Protein AF-A0A151A8T8-F1 (afdb_monomer)

Solvent-accessible surface area (backbone atoms only — not comparable to full-atom values): 9687 Å² total; per-residue (Å²): 138,83,80,91,75,84,75,83,71,91,66,41,71,43,74,44,79,30,59,21,84,39,72,64,50,42,54,52,37,45,54,48,30,50,49,51,47,54,34,42,70,66,71,71,57,85,47,70,59,97,86,42,80,52,75,56,40,29,27,22,31,34,25,80,28,8,69,74,31,24,42,45,40,55,93,82,65,20,51,75,54,57,74,92,80,54,55,70,67,57,54,51,34,25,75,70,37,26,35,58,74,40,50,23,52,47,36,47,52,51,51,56,48,45,49,50,52,52,55,45,50,32,64,79,64,71,52,85,61,82,46,21,46,34,32,42,24,13,45,56,30,70,52,62,76,77,57,78,73,47,90,80,64,90,49,50,46,17,41,42,34,35,40,77,95,46,74,45,35,36,46,69,62,130

Nearest PDB structures (foldseek):
  1ati-assembly1_A  TM=2.368E-01  e=9.599E+00  Thermus thermophilus HB8
  3lt5-assembly1_A-2  TM=1.833E-01  e=9.599E+00  Pseudomonas aeruginosa PAO1

Mean predicted aligned error: 6.19 Å

Sequence (174 aa):
MDSNSRILDQRAVAYEVKIGNDGTAIYDGALQTVRYWRRFERGQEEYTVDGTIYTPDIFALATGNAQFGRLYDARVKDKFKFDIFTSDDRKKGAQYGQVPKREYASSETTLRLMWRFMEQYTADEDLSPEGGVGALYSDGLDKSPAYLVDQGAAHEPGICYKHPDTDPRWRVLQ

Foldseek 3Di:
DDDPPPPPDPAAEAEDEFAQADPVRQLVSLVVLLVVQLCLLVVNDWDDDPRDTDRGQERAYEYPCQQLFASHDCVPPWPWDDPVNDDPVVCVCCVVQQDFNTHTDVRVVSFVVSVVSNVVCCVVVVTPGRHKYWYKHFCNSNDDPVVSVVPPDGTFIKIWIDDPVDRIHIGGDD

Radius of gyration: 16.4 Å; Cα contacts (8 Å, |Δi|>4): 316; chains: 1; bounding box: 43×38×46 Å

Secondary structure (DSSP, 8-state):
------------EEEEEE-TT-HHHHHHHHHHHHHHHHHHHTT---EEETTEEE--SEEEEEETTGGGT-SS-TTTT--B--GGG--HHHHHHHHTTSS-S--BHHHHHHHHHHHHHHHHHHHHTT-----EEEEEEEGGGGS-GGGGS-TT----EEEEEE-TTS--EEEE--

Organism: NCBI:txid1008153

Structure (mmCIF, N/CA/C/O backbone):
data_AF-A0A151A8T8-F1
#
_entry.id   AF-A0A151A8T8-F1
#
loop_
_atom_site.group_PDB
_atom_site.id
_atom_site.type_symbol
_atom_site.label_atom_id
_atom_site.label_alt_id
_atom_site.label_comp_id
_atom_site.label_asym_id
_atom_site.label_entity_id
_atom_site.label_seq_id
_atom_site.pdbx_PDB_ins_code
_atom_site.Cartn_x
_atom_site.Cartn_y
_atom_site.Cartn_z
_atom_site.occupancy
_atom_site.B_iso_or_equiv
_atom_site.auth_seq_id
_atom_site.auth_comp_id
_atom_site.auth_asym_id
_atom_site.auth_atom_id
_atom_site.pdbx_PDB_model_num
ATOM 1 N N . MET A 1 1 ? 16.364 -24.896 24.903 1.00 35.06 1 MET A N 1
ATOM 2 C CA . MET A 1 1 ? 16.536 -23.493 24.480 1.00 35.06 1 MET A CA 1
ATOM 3 C C . MET A 1 1 ? 15.603 -23.277 23.318 1.00 35.06 1 MET A C 1
ATOM 5 O O . MET A 1 1 ? 15.677 -24.004 22.335 1.00 35.06 1 MET A O 1
ATOM 9 N N . ASP A 1 2 ? 14.645 -22.404 23.571 1.00 30.42 2 ASP A N 1
ATOM 10 C CA . ASP A 1 2 ? 13.258 -22.521 23.157 1.00 30.42 2 ASP A CA 1
ATOM 11 C C . ASP A 1 2 ? 12.888 -21.886 21.815 1.00 30.42 2 ASP A C 1
ATOM 13 O O . ASP A 1 2 ? 13.489 -20.923 21.348 1.00 30.42 2 ASP A O 1
ATOM 17 N N . SER A 1 3 ? 11.775 -22.417 21.299 1.00 33.03 3 SER A N 1
ATOM 18 C CA . SER A 1 3 ? 10.777 -21.778 20.435 1.00 33.03 3 SER A CA 1
ATOM 19 C C . SER A 1 3 ? 11.191 -21.383 19.013 1.00 33.03 3 SER A C 1
ATOM 21 O O . SER A 1 3 ? 11.439 -20.227 18.691 1.00 33.03 3 SER A O 1
ATOM 23 N N . ASN A 1 4 ? 11.089 -22.366 18.114 1.00 34.69 4 ASN A N 1
ATOM 24 C CA . ASN A 1 4 ? 10.756 -22.143 16.707 1.00 34.69 4 ASN A CA 1
ATOM 25 C C . ASN A 1 4 ? 9.279 -21.711 16.581 1.00 34.69 4 ASN A C 1
ATOM 27 O O . ASN A 1 4 ? 8.428 -22.519 16.212 1.00 34.69 4 ASN A O 1
ATOM 31 N N . SER A 1 5 ? 8.947 -20.455 16.881 1.00 31.45 5 SER A N 1
ATOM 32 C CA . SER A 1 5 ? 7.648 -19.877 16.510 1.00 31.45 5 SER A CA 1
ATOM 33 C C . SER A 1 5 ? 7.735 -19.272 15.102 1.00 31.45 5 SER A C 1
ATOM 35 O O . SER A 1 5 ? 7.953 -18.080 14.910 1.00 31.45 5 SER A O 1
ATOM 37 N N . ARG A 1 6 ? 7.555 -20.104 14.068 1.00 35.38 6 ARG A N 1
ATOM 38 C CA . ARG A 1 6 ? 7.181 -19.617 12.728 1.00 35.38 6 ARG A CA 1
ATOM 39 C C . ARG A 1 6 ? 5.671 -19.375 12.706 1.00 35.38 6 ARG A C 1
ATOM 41 O O . ARG A 1 6 ? 4.920 -20.193 12.192 1.00 35.38 6 ARG A O 1
ATOM 48 N N . ILE A 1 7 ? 5.238 -18.254 13.275 1.00 36.72 7 ILE A N 1
ATOM 49 C CA . ILE A 1 7 ? 3.984 -17.619 12.859 1.00 36.72 7 ILE A CA 1
ATOM 50 C C . ILE A 1 7 ? 4.406 -16.555 11.850 1.00 36.72 7 ILE A C 1
ATOM 52 O O . ILE A 1 7 ? 4.847 -15.472 12.222 1.00 36.72 7 ILE A O 1
ATOM 56 N N . LEU A 1 8 ? 4.370 -16.893 10.562 1.00 38.56 8 LEU A N 1
ATOM 57 C CA . LEU A 1 8 ? 4.421 -15.880 9.510 1.00 38.56 8 LEU A CA 1
ATOM 58 C C . LEU A 1 8 ? 2.994 -15.332 9.384 1.00 38.56 8 LEU A C 1
ATOM 60 O O . LEU A 1 8 ? 2.206 -15.853 8.612 1.00 38.56 8 LEU A O 1
ATOM 64 N N . ASP A 1 9 ? 2.681 -14.392 10.282 1.00 56.47 9 ASP A N 1
ATOM 65 C CA . ASP A 1 9 ? 1.534 -13.470 10.331 1.00 56.47 9 ASP A CA 1
ATOM 66 C C . ASP A 1 9 ? 0.313 -13.872 9.473 1.00 56.47 9 ASP A C 1
ATOM 68 O O . ASP A 1 9 ? 0.253 -13.581 8.278 1.00 56.47 9 ASP A O 1
ATOM 72 N N . GLN A 1 10 ? -0.696 -14.499 10.093 1.00 66.94 10 GLN A N 1
ATOM 73 C CA . GLN A 1 10 ? -2.029 -14.688 9.502 1.00 66.94 10 GLN A CA 1
ATOM 74 C C . GLN A 1 10 ? -2.778 -13.346 9.463 1.00 66.94 10 GLN A C 1
ATOM 76 O O . GLN A 1 10 ? -3.770 -13.169 10.163 1.00 66.94 10 GLN A O 1
ATOM 81 N N . ARG A 1 11 ? -2.278 -12.381 8.683 1.00 79.56 11 ARG A N 1
ATOM 82 C CA . ARG A 1 11 ? -2.929 -11.078 8.538 1.00 79.56 11 ARG A CA 1
ATOM 83 C C . ARG A 1 11 ? -4.087 -11.165 7.555 1.00 79.56 11 ARG A C 1
ATOM 85 O O . ARG A 1 11 ? -3.894 -11.544 6.398 1.00 79.56 11 ARG A O 1
ATOM 92 N N . ALA A 1 12 ? -5.272 -10.771 7.994 1.00 88.75 12 ALA A N 1
ATOM 93 C CA . ALA A 1 12 ? -6.406 -10.538 7.122 1.00 88.75 12 ALA A CA 1
ATOM 94 C C . ALA A 1 12 ? -6.161 -9.261 6.309 1.00 88.75 12 ALA A C 1
ATOM 96 O O . ALA A 1 12 ? -5.817 -8.210 6.850 1.00 88.75 12 ALA A O 1
ATOM 97 N N . VAL A 1 13 ? -6.344 -9.339 4.993 1.00 91.88 13 VAL A N 1
ATOM 98 C CA . VAL A 1 13 ? -6.154 -8.190 4.106 1.00 91.88 13 VAL A CA 1
ATOM 99 C C . VAL A 1 13 ? -7.433 -7.930 3.325 1.00 91.88 13 VAL A C 1
ATOM 101 O O . VAL A 1 13 ? -7.954 -8.823 2.658 1.00 91.88 13 VAL A O 1
ATOM 104 N N . ALA A 1 14 ? -7.925 -6.697 3.394 1.00 94.38 14 ALA A N 1
ATOM 105 C CA . ALA A 1 14 ? -9.022 -6.208 2.572 1.00 94.38 14 ALA A CA 1
ATOM 106 C C . ALA A 1 14 ? -8.456 -5.499 1.335 1.00 94.38 14 ALA A C 1
ATOM 108 O O . ALA A 1 14 ? -7.614 -4.606 1.456 1.00 94.38 14 ALA A O 1
ATOM 109 N N . TYR A 1 15 ? -8.915 -5.887 0.142 1.00 93.25 15 TYR A N 1
ATOM 110 C CA . TYR A 1 15 ? -8.404 -5.352 -1.121 1.00 93.25 15 TYR A CA 1
ATOM 111 C C . TYR A 1 15 ? -9.437 -4.493 -1.848 1.00 93.25 15 TYR A C 1
ATOM 113 O O . TYR A 1 15 ? -10.550 -4.946 -2.106 1.00 93.25 15 TYR A O 1
ATOM 121 N N . GLU A 1 16 ? -9.027 -3.298 -2.270 1.00 96.75 16 GLU A N 1
ATOM 122 C CA . GLU A 1 16 ? -9.729 -2.508 -3.284 1.00 96.75 16 GLU A CA 1
ATOM 123 C C . GLU A 1 16 ? -9.069 -2.756 -4.644 1.00 96.75 16 GLU A C 1
ATOM 125 O O . GLU A 1 16 ? -7.867 -2.528 -4.807 1.00 96.75 16 GLU A O 1
ATOM 130 N N . VAL A 1 17 ? -9.836 -3.228 -5.631 1.00 97.06 17 VAL A N 1
ATOM 131 C CA . VAL A 1 17 ? -9.291 -3.655 -6.929 1.00 97.06 17 VAL A CA 1
ATOM 132 C C . VAL A 1 17 ? -9.714 -2.700 -8.040 1.00 97.06 17 VAL A C 1
ATOM 134 O O . VAL A 1 17 ? -10.900 -2.527 -8.316 1.00 97.06 17 VAL A O 1
ATOM 137 N N . LYS A 1 18 ? -8.732 -2.124 -8.742 1.00 96.25 18 LYS A N 1
ATOM 138 C CA . LYS A 1 18 ? -8.950 -1.211 -9.875 1.00 96.25 18 LYS A CA 1
ATOM 139 C C . LYS A 1 18 ? -8.345 -1.720 -11.179 1.00 96.25 18 LYS A C 1
ATOM 141 O O . LYS A 1 18 ? -7.421 -2.535 -11.209 1.00 96.25 18 LYS A O 1
ATOM 146 N N . ILE A 1 19 ? -8.838 -1.193 -12.296 1.00 91.69 19 ILE A N 1
ATOM 147 C CA . ILE A 1 19 ? -8.256 -1.467 -13.611 1.00 91.69 19 ILE A CA 1
ATOM 148 C C . ILE A 1 19 ? -6.927 -0.704 -13.728 1.00 91.69 19 ILE A C 1
ATOM 150 O O . ILE A 1 19 ? -6.876 0.509 -13.558 1.00 91.69 19 ILE A O 1
ATOM 154 N N . GLY A 1 20 ? -5.835 -1.413 -14.023 1.00 87.44 20 GLY A N 1
ATOM 155 C CA . GLY A 1 20 ? -4.477 -0.852 -13.969 1.00 87.44 20 GLY A CA 1
ATOM 156 C C . GLY A 1 20 ? -4.092 0.097 -15.119 1.00 87.44 20 GLY A C 1
ATOM 157 O O . GLY A 1 20 ? -3.035 0.729 -15.065 1.00 87.44 20 GLY A O 1
ATOM 158 N N . ASN A 1 21 ? -4.903 0.186 -16.177 1.00 89.31 21 ASN A N 1
ATOM 159 C CA . ASN A 1 21 ? -4.654 1.057 -17.333 1.00 89.31 21 ASN A CA 1
ATOM 160 C C . ASN A 1 21 ? -5.415 2.395 -17.269 1.00 89.31 21 ASN A C 1
ATOM 162 O O . ASN A 1 21 ? -5.194 3.249 -18.125 1.00 89.31 21 ASN A O 1
ATOM 166 N N . ASP A 1 22 ? -6.252 2.598 -16.248 1.00 91.62 22 ASP A N 1
ATOM 167 C CA . ASP A 1 22 ? -6.949 3.855 -15.990 1.00 91.62 22 ASP A CA 1
ATOM 168 C C . ASP A 1 22 ? -6.348 4.536 -14.755 1.00 91.62 22 ASP A C 1
ATOM 170 O O . ASP A 1 22 ? -6.596 4.167 -13.608 1.00 91.62 22 ASP A O 1
ATOM 174 N N . GLY A 1 23 ? -5.530 5.561 -15.000 1.00 92.69 23 GLY A N 1
ATOM 175 C CA . GLY A 1 23 ? -4.875 6.306 -13.931 1.00 92.69 23 GLY A CA 1
ATOM 176 C C . GLY A 1 23 ? -5.848 7.013 -12.985 1.00 92.69 23 GLY A C 1
ATOM 177 O O . GLY A 1 23 ? -5.495 7.185 -11.823 1.00 92.69 23 GLY A O 1
ATOM 178 N N . THR A 1 24 ? -7.030 7.411 -13.459 1.00 94.50 24 THR A N 1
ATOM 179 C CA . THR A 1 24 ? -8.059 8.050 -12.627 1.00 94.50 24 THR A CA 1
ATOM 180 C C . THR A 1 24 ? -8.667 7.028 -11.677 1.00 94.50 24 THR A C 1
ATOM 182 O O . THR A 1 24 ? -8.704 7.269 -10.473 1.00 94.50 24 THR A O 1
ATOM 185 N N . ALA A 1 25 ? -9.016 5.842 -12.188 1.00 95.69 25 ALA A N 1
ATOM 186 C CA . ALA A 1 25 ? -9.533 4.752 -11.363 1.00 95.69 25 ALA A CA 1
ATOM 187 C C . ALA A 1 25 ? -8.559 4.357 -10.240 1.00 95.69 25 ALA A C 1
ATOM 189 O O . ALA A 1 25 ? -8.993 4.067 -9.127 1.00 95.69 25 ALA A O 1
ATOM 190 N N . ILE A 1 26 ? -7.248 4.375 -10.507 1.00 96.69 26 ILE A N 1
ATOM 191 C CA . ILE A 1 26 ? -6.221 4.071 -9.497 1.00 96.69 26 ILE A CA 1
ATOM 192 C C . ILE A 1 26 ? -6.159 5.159 -8.416 1.00 96.69 26 ILE A C 1
ATOM 194 O O . ILE A 1 26 ? -6.056 4.826 -7.237 1.00 96.69 26 ILE A O 1
ATOM 198 N N . TYR A 1 27 ? -6.258 6.441 -8.781 1.00 96.50 27 TYR A N 1
ATOM 199 C CA . TYR A 1 27 ? -6.310 7.532 -7.800 1.00 96.50 27 TYR A CA 1
ATOM 200 C C . TYR A 1 27 ? -7.550 7.447 -6.910 1.00 96.50 27 TYR A C 1
ATOM 202 O O . TYR A 1 27 ? -7.436 7.558 -5.687 1.00 96.50 27 TYR A O 1
ATOM 210 N N . ASP A 1 28 ? -8.712 7.181 -7.505 1.00 97.69 28 ASP A N 1
ATOM 211 C CA . ASP A 1 28 ? -9.950 6.975 -6.757 1.00 97.69 28 ASP A CA 1
ATOM 212 C C . ASP A 1 28 ? -9.841 5.754 -5.840 1.00 97.69 28 ASP A C 1
ATOM 214 O O . ASP A 1 28 ? -10.256 5.815 -4.685 1.00 97.69 28 ASP A O 1
ATOM 218 N N . GLY A 1 29 ? -9.225 4.668 -6.318 1.00 98.06 29 GLY A N 1
ATOM 219 C CA . GLY A 1 29 ? -8.954 3.472 -5.521 1.00 98.06 29 GLY A CA 1
ATOM 220 C C . GLY A 1 29 ? -8.032 3.737 -4.335 1.00 98.06 29 GLY A C 1
ATOM 221 O O . GLY A 1 29 ? -8.304 3.256 -3.238 1.00 98.06 29 GLY A O 1
ATOM 222 N N . ALA A 1 30 ? -6.986 4.545 -4.512 1.00 98.31 30 ALA A N 1
ATOM 223 C CA . ALA A 1 30 ? -6.099 4.940 -3.418 1.00 98.31 30 ALA A CA 1
ATOM 224 C C . ALA A 1 30 ? -6.865 5.708 -2.329 1.00 98.31 30 ALA A C 1
ATOM 226 O O . ALA A 1 30 ? -6.751 5.385 -1.146 1.00 98.31 30 ALA A O 1
ATOM 227 N N . LEU A 1 31 ? -7.701 6.675 -2.725 1.00 98.00 31 LEU A N 1
ATOM 228 C CA . LEU A 1 31 ? -8.539 7.424 -1.789 1.00 98.00 31 LEU A CA 1
ATOM 229 C C . LEU A 1 31 ? -9.589 6.530 -1.116 1.00 98.00 31 LEU A C 1
ATOM 231 O O . LEU A 1 31 ? -9.809 6.642 0.087 1.00 98.00 31 LEU A O 1
ATOM 235 N N . GLN A 1 32 ? -10.236 5.641 -1.870 1.00 98.38 32 GLN A N 1
ATOM 236 C CA . GLN A 1 32 ? -11.216 4.689 -1.341 1.00 98.38 32 GLN A CA 1
ATOM 237 C C . GLN A 1 32 ? -10.583 3.746 -0.319 1.00 98.38 32 GLN A C 1
ATOM 239 O O . GLN A 1 32 ? -11.124 3.615 0.772 1.00 98.38 32 GLN A O 1
ATOM 244 N N . THR A 1 33 ? -9.402 3.198 -0.610 1.00 98.50 33 THR A N 1
ATOM 245 C CA . THR A 1 33 ? -8.660 2.320 0.310 1.00 98.50 33 THR A CA 1
ATOM 246 C C . THR A 1 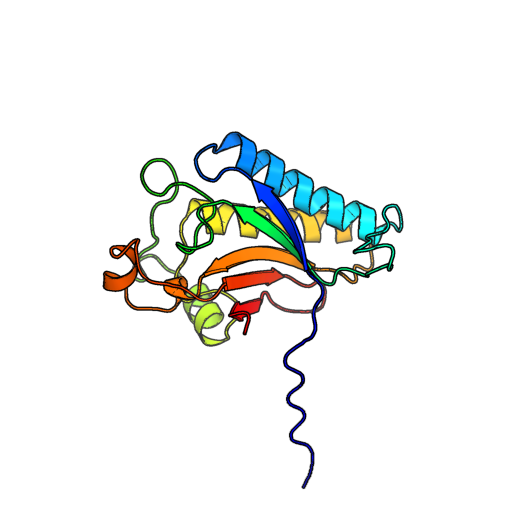33 ? -8.400 3.008 1.651 1.00 98.50 33 THR A C 1
ATOM 248 O O . THR A 1 33 ? -8.708 2.453 2.703 1.00 98.50 33 THR A O 1
ATOM 251 N N . VAL A 1 34 ? -7.898 4.250 1.632 1.00 98.25 34 VAL A N 1
ATOM 252 C CA . VAL A 1 34 ? -7.670 5.021 2.867 1.00 98.25 34 VAL A CA 1
ATOM 253 C C . VAL A 1 34 ? -8.990 5.346 3.574 1.00 98.25 34 VAL A C 1
ATOM 255 O O . VAL A 1 34 ? -9.056 5.340 4.800 1.00 98.25 34 VAL A O 1
ATOM 258 N N . ARG A 1 35 ? -10.067 5.617 2.828 1.00 98.06 35 ARG A N 1
ATOM 259 C CA . ARG A 1 35 ? -11.392 5.861 3.417 1.00 98.06 35 ARG A CA 1
ATOM 260 C C . ARG A 1 35 ? -11.966 4.620 4.097 1.00 98.06 35 ARG A C 1
ATOM 262 O O . ARG A 1 35 ? -12.569 4.785 5.151 1.00 98.06 35 ARG A O 1
ATOM 269 N N . TYR A 1 36 ? -11.793 3.434 3.521 1.00 97.88 36 TYR A N 1
ATOM 270 C CA . TYR A 1 36 ? -12.221 2.168 4.123 1.00 97.88 36 TYR A CA 1
ATOM 271 C C . TYR A 1 36 ? -11.478 1.908 5.426 1.00 97.88 36 TYR A C 1
ATOM 273 O O . TYR A 1 36 ? -12.121 1.762 6.462 1.00 97.88 36 TYR A O 1
ATOM 281 N N . TRP A 1 37 ? -10.146 2.022 5.405 1.00 97.81 37 TRP A N 1
ATOM 282 C CA . TRP A 1 37 ? -9.331 1.978 6.620 1.00 97.81 37 TRP A CA 1
ATOM 283 C C . TRP A 1 37 ? -9.846 2.962 7.679 1.00 97.81 37 TRP A C 1
ATOM 285 O O . TRP A 1 37 ? -10.184 2.573 8.788 1.00 97.81 37 TRP A O 1
ATOM 295 N N . ARG A 1 38 ? -10.033 4.236 7.321 1.00 97.50 38 ARG A N 1
ATOM 296 C CA . ARG A 1 38 ? -10.503 5.254 8.271 1.00 97.50 38 ARG A CA 1
ATOM 297 C C . ARG A 1 38 ? -11.890 4.946 8.845 1.00 97.50 38 ARG A C 1
ATOM 299 O O . ARG A 1 38 ? -12.152 5.246 10.005 1.00 97.50 38 ARG A O 1
ATOM 306 N N . ARG A 1 39 ? -12.814 4.411 8.041 1.00 97.44 39 ARG A N 1
ATOM 307 C CA . ARG A 1 39 ? -14.152 4.019 8.518 1.00 97.44 39 ARG A CA 1
ATOM 308 C C . ARG A 1 39 ? -14.077 2.812 9.446 1.00 97.44 39 ARG A C 1
ATOM 310 O O . ARG A 1 39 ? -14.791 2.802 10.445 1.00 97.44 39 ARG A O 1
ATOM 317 N N . PHE A 1 40 ? -13.204 1.856 9.144 1.00 96.56 40 PHE A N 1
ATOM 318 C CA . PHE A 1 40 ? -12.901 0.726 10.012 1.00 96.56 40 PHE A CA 1
ATOM 319 C C . PHE A 1 40 ? -12.373 1.187 11.380 1.00 96.56 40 PHE A C 1
ATOM 321 O O . PHE A 1 40 ? -12.991 0.856 12.387 1.00 96.56 40 PHE A O 1
ATOM 328 N N . GLU A 1 41 ? -11.360 2.061 11.429 1.00 96.19 41 GLU A N 1
ATOM 329 C CA . GLU A 1 41 ? -10.797 2.570 12.702 1.00 96.19 41 GLU A CA 1
ATOM 330 C C . GLU A 1 41 ? -11.804 3.368 13.547 1.00 96.19 41 GLU A C 1
ATOM 332 O O . GLU A 1 41 ? -11.646 3.544 14.752 1.00 96.19 41 GLU A O 1
ATOM 337 N N . ARG A 1 42 ? -12.871 3.868 12.919 1.00 96.06 42 ARG A N 1
ATOM 338 C CA . ARG A 1 42 ? -13.972 4.572 13.591 1.00 96.06 42 ARG A CA 1
ATOM 339 C C . ARG A 1 42 ? -15.110 3.643 14.027 1.00 96.06 42 ARG A C 1
ATOM 341 O O . ARG A 1 42 ? -16.134 4.140 14.496 1.00 96.06 42 ARG A O 1
ATOM 348 N N . GLY A 1 43 ? -14.995 2.334 13.799 1.00 95.44 43 GLY A N 1
ATOM 349 C CA . GLY A 1 43 ? -16.068 1.365 14.036 1.00 95.44 43 GLY A CA 1
ATOM 350 C C . GLY A 1 43 ? -17.305 1.590 13.157 1.00 95.44 43 GLY A C 1
ATOM 351 O O . GLY A 1 43 ? -18.423 1.311 13.579 1.00 95.44 43 GLY A O 1
ATOM 352 N N . GLN A 1 44 ? -17.136 2.163 11.959 1.00 96.00 44 GLN A N 1
ATOM 353 C CA . GLN A 1 44 ? -18.234 2.528 11.045 1.00 96.00 44 GLN A CA 1
ATOM 354 C C . GLN A 1 44 ? -18.473 1.507 9.925 1.00 96.00 44 GLN A C 1
ATOM 356 O O . GLN A 1 44 ? -19.350 1.726 9.080 1.00 96.00 44 GLN A O 1
ATOM 361 N N . GLU A 1 45 ? -17.672 0.447 9.866 1.00 92.88 45 GLU A N 1
ATOM 362 C CA . GLU A 1 45 ? -17.769 -0.625 8.878 1.00 92.88 45 GLU A CA 1
ATOM 363 C C . GLU A 1 45 ? -17.438 -1.975 9.519 1.00 92.88 45 GLU A C 1
ATOM 365 O O . GLU A 1 45 ? -16.538 -2.073 10.349 1.00 92.88 45 GLU A O 1
ATOM 370 N N . GLU A 1 46 ? -18.155 -3.010 9.086 1.00 92.06 46 GLU A N 1
ATOM 371 C CA . GLU A 1 46 ? -17.892 -4.410 9.414 1.00 92.06 46 GLU A CA 1
ATOM 372 C C . GLU A 1 46 ? -17.550 -5.159 8.122 1.00 92.06 46 GLU A C 1
ATOM 374 O O . GLU A 1 46 ? -18.173 -4.935 7.079 1.00 92.06 46 GLU A O 1
ATOM 379 N N . TYR A 1 47 ? -16.572 -6.060 8.189 1.00 90.19 47 TYR A N 1
ATOM 380 C CA . TYR A 1 47 ? -16.101 -6.832 7.042 1.00 90.19 47 TYR A CA 1
ATOM 381 C C . TYR A 1 47 ? -16.517 -8.286 7.207 1.00 90.19 47 TYR A C 1
ATOM 383 O O . TYR A 1 47 ? -16.344 -8.866 8.277 1.00 90.19 47 TYR A O 1
ATOM 391 N N . THR A 1 48 ? -17.080 -8.884 6.155 1.00 90.62 48 THR A N 1
ATOM 392 C CA . THR A 1 48 ? -17.545 -10.276 6.194 1.00 90.62 48 THR A CA 1
ATOM 393 C C . THR A 1 48 ? -17.085 -11.070 4.978 1.00 90.62 48 THR A C 1
ATOM 395 O O . THR A 1 48 ? -17.029 -10.545 3.866 1.00 90.62 48 THR A O 1
ATOM 398 N N . VAL A 1 49 ? -16.777 -12.350 5.193 1.00 86.06 49 VAL A N 1
ATOM 399 C CA . VAL A 1 49 ? -16.535 -13.349 4.141 1.00 86.06 49 VAL A CA 1
ATOM 400 C C . VAL A 1 49 ? -17.404 -14.556 4.467 1.00 86.06 49 VAL A C 1
ATOM 402 O O . VAL A 1 49 ? -17.356 -15.066 5.585 1.00 86.06 49 VAL A O 1
ATOM 405 N N . ASP A 1 50 ? -18.262 -14.958 3.527 1.00 92.25 50 ASP A N 1
ATOM 406 C CA . ASP A 1 50 ? -19.216 -16.065 3.697 1.00 92.25 50 ASP A CA 1
ATOM 407 C C . ASP A 1 50 ? -20.042 -15.982 5.001 1.00 92.25 50 ASP A C 1
ATOM 409 O O . ASP A 1 50 ? -20.318 -16.979 5.666 1.00 92.25 50 ASP A O 1
ATOM 413 N N . GLY A 1 51 ? -20.426 -14.760 5.394 1.00 90.81 51 GLY A N 1
ATOM 414 C CA . GLY A 1 51 ? -21.220 -14.484 6.599 1.00 90.81 51 GLY A CA 1
ATOM 415 C C . GLY A 1 51 ? -20.439 -14.490 7.919 1.00 90.81 51 GLY A C 1
ATOM 416 O O . GLY A 1 51 ? -21.023 -14.205 8.962 1.00 90.81 51 GLY A O 1
ATOM 417 N N . THR A 1 52 ? -19.136 -14.770 7.895 1.00 90.31 52 THR A N 1
ATOM 418 C CA . THR A 1 52 ? -18.256 -14.663 9.068 1.00 90.31 52 THR A CA 1
ATOM 419 C C . THR A 1 52 ? -17.644 -13.269 9.120 1.00 90.31 52 THR A C 1
ATOM 421 O O . THR A 1 52 ? -17.177 -12.773 8.097 1.00 90.31 52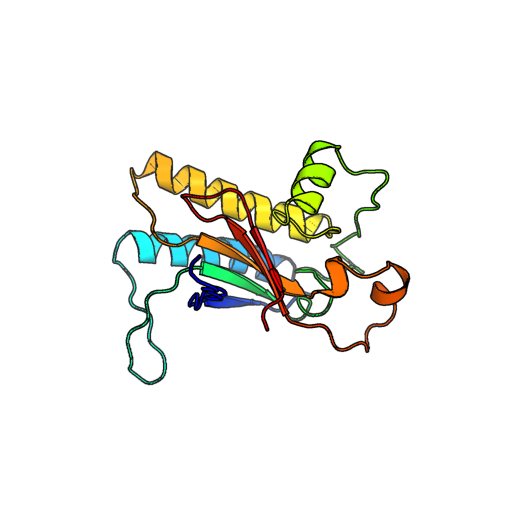 THR A O 1
ATOM 424 N N . ILE A 1 53 ? -17.655 -12.631 10.294 1.00 90.06 53 ILE A N 1
ATOM 425 C CA . ILE A 1 53 ? -17.020 -11.323 10.508 1.00 90.06 53 ILE A CA 1
ATOM 426 C C . ILE A 1 53 ? -15.502 -11.502 10.574 1.00 90.06 53 ILE A C 1
ATOM 428 O O . ILE A 1 53 ? -15.005 -12.380 11.279 1.00 90.06 53 ILE A O 1
ATOM 432 N N . TYR A 1 54 ? -14.782 -10.644 9.859 1.00 89.81 54 TYR A N 1
ATOM 433 C CA . TYR A 1 54 ? -13.327 -10.566 9.857 1.00 89.81 54 TYR A CA 1
ATOM 434 C C . TYR A 1 54 ? -12.876 -9.154 10.222 1.00 89.81 54 TYR A C 1
ATOM 436 O O . TYR A 1 54 ? -13.512 -8.173 9.841 1.00 89.81 54 TYR A O 1
ATOM 444 N N . THR A 1 55 ? -11.744 -9.062 10.912 1.00 93.06 55 THR A N 1
ATOM 445 C CA . THR A 1 55 ? -11.075 -7.799 11.242 1.00 93.06 55 THR A CA 1
ATOM 446 C C . THR A 1 55 ? -9.860 -7.660 10.329 1.00 93.06 55 THR A C 1
ATOM 448 O O . THR A 1 55 ? -8.906 -8.414 10.510 1.00 93.06 55 THR A O 1
ATOM 451 N N . PRO A 1 56 ? -9.881 -6.782 9.309 1.00 94.00 56 PRO A N 1
ATOM 452 C CA . PRO A 1 56 ? -8.731 -6.610 8.429 1.00 94.00 56 PRO A CA 1
ATOM 453 C C . PRO A 1 56 ? -7.549 -5.980 9.174 1.00 94.00 56 PRO A C 1
ATOM 455 O O . PRO A 1 56 ? -7.683 -4.907 9.752 1.00 94.00 56 PRO A O 1
ATOM 458 N N . ASP A 1 57 ? -6.373 -6.595 9.082 1.00 94.00 57 ASP A N 1
ATOM 459 C CA . ASP A 1 57 ? -5.114 -6.013 9.560 1.00 94.00 57 ASP A CA 1
ATOM 460 C C . ASP A 1 57 ? -4.547 -4.994 8.567 1.00 94.00 57 ASP A C 1
ATOM 462 O O . ASP A 1 57 ? -3.728 -4.146 8.920 1.00 94.00 57 ASP A O 1
ATOM 466 N N . ILE A 1 58 ? -4.884 -5.134 7.280 1.00 95.50 58 ILE A N 1
ATOM 467 C CA . ILE A 1 58 ? -4.349 -4.289 6.211 1.00 95.50 58 ILE A CA 1
ATOM 468 C C . ILE A 1 58 ? -5.433 -3.991 5.174 1.00 95.50 58 ILE A C 1
ATOM 470 O O . ILE A 1 58 ? -6.109 -4.889 4.676 1.00 95.50 58 ILE A O 1
ATOM 474 N N . PHE A 1 59 ? -5.515 -2.727 4.772 1.00 97.62 59 PHE A N 1
ATOM 475 C CA . PHE A 1 59 ? -6.289 -2.250 3.632 1.00 97.62 59 PHE A CA 1
ATOM 476 C C . PHE A 1 59 ? -5.347 -1.977 2.467 1.00 97.62 59 PHE A C 1
ATOM 478 O O . PHE A 1 59 ? -4.464 -1.120 2.560 1.00 97.62 59 PHE A O 1
ATOM 485 N N . ALA A 1 60 ? -5.501 -2.707 1.368 1.00 97.69 60 ALA A N 1
ATOM 486 C CA . ALA A 1 60 ? -4.563 -2.656 0.257 1.00 97.69 60 ALA A CA 1
ATOM 487 C C . ALA A 1 60 ? -5.225 -2.309 -1.077 1.00 97.69 60 ALA A C 1
ATOM 489 O O . ALA A 1 60 ? -6.244 -2.875 -1.461 1.00 97.69 60 ALA A O 1
ATOM 490 N N . LEU A 1 61 ? -4.579 -1.416 -1.826 1.00 98.38 61 LEU A N 1
ATOM 491 C CA . LEU A 1 61 ? -4.925 -1.161 -3.219 1.00 98.38 61 LEU A CA 1
ATOM 492 C C . LEU A 1 61 ? -4.271 -2.211 -4.121 1.00 98.38 61 LEU A C 1
ATOM 494 O O . LEU A 1 61 ? -3.067 -2.460 -4.034 1.00 98.38 61 LEU A O 1
ATOM 498 N N . ALA A 1 62 ? -5.044 -2.781 -5.036 1.00 96.62 62 ALA A N 1
ATOM 499 C CA . ALA A 1 62 ? -4.566 -3.708 -6.047 1.00 96.62 62 ALA A CA 1
ATOM 500 C C . ALA A 1 62 ? -5.042 -3.288 -7.438 1.00 96.62 62 ALA A C 1
ATOM 502 O O . ALA A 1 62 ? -6.098 -2.675 -7.609 1.00 96.62 62 ALA A O 1
ATOM 503 N N . THR A 1 63 ? -4.274 -3.646 -8.463 1.00 95.69 63 THR A N 1
ATOM 504 C CA . THR A 1 63 ? -4.703 -3.476 -9.853 1.00 95.69 63 THR A CA 1
ATOM 505 C C . THR A 1 63 ? -4.347 -4.694 -10.688 1.00 95.69 63 THR A C 1
ATOM 507 O O . THR A 1 63 ? -3.536 -5.524 -10.280 1.00 95.69 63 THR A O 1
ATOM 510 N N . GLY A 1 64 ? -4.881 -4.773 -11.910 1.00 91.69 64 GLY A N 1
ATOM 511 C CA . GLY A 1 64 ? -4.475 -5.801 -12.882 1.00 91.69 64 GLY A CA 1
ATOM 512 C C . GLY A 1 64 ? -2.976 -5.798 -13.240 1.00 91.69 64 GLY A C 1
ATOM 513 O O . GLY A 1 64 ? -2.488 -6.757 -13.838 1.00 91.69 64 GLY A O 1
ATOM 514 N N . ASN A 1 65 ? -2.231 -4.751 -12.861 1.00 91.81 65 ASN A N 1
ATOM 515 C CA . ASN A 1 65 ? -0.783 -4.675 -13.043 1.00 91.81 65 ASN A CA 1
ATOM 516 C C . ASN A 1 65 ? 0.026 -5.147 -11.822 1.00 91.81 65 ASN A C 1
ATOM 518 O O . ASN A 1 65 ? 1.254 -5.205 -11.917 1.00 91.81 65 ASN A O 1
ATOM 522 N N . ALA A 1 66 ? -0.621 -5.500 -10.703 1.00 91.94 66 ALA A N 1
ATOM 523 C CA . ALA A 1 66 ? 0.060 -5.890 -9.466 1.00 91.94 66 ALA A CA 1
ATOM 524 C C . ALA A 1 66 ? 1.021 -7.073 -9.676 1.00 91.94 66 ALA A C 1
ATOM 526 O O . ALA A 1 66 ? 2.123 -7.063 -9.133 1.00 91.94 66 ALA A O 1
ATOM 527 N N . GLN A 1 67 ? 0.657 -8.016 -10.554 1.00 88.88 67 GLN A N 1
ATOM 528 C CA . GLN A 1 67 ? 1.497 -9.147 -10.982 1.00 88.88 67 GLN A CA 1
ATOM 529 C C . GLN A 1 67 ? 2.844 -8.739 -11.612 1.00 88.88 67 GLN A C 1
ATOM 531 O O . GLN A 1 67 ? 3.769 -9.539 -11.663 1.00 88.88 67 GLN A O 1
ATOM 536 N N . PHE A 1 68 ? 2.964 -7.493 -12.081 1.00 88.19 68 PHE A N 1
ATOM 537 C CA . PHE A 1 68 ? 4.191 -6.913 -12.636 1.00 88.19 68 PHE A CA 1
ATOM 538 C C . PHE A 1 68 ? 4.892 -5.970 -11.645 1.00 88.19 68 PHE A C 1
ATOM 540 O O . PHE A 1 68 ? 5.749 -5.176 -12.039 1.00 88.19 68 PHE A O 1
ATOM 547 N N . GLY A 1 69 ? 4.491 -5.989 -10.373 1.00 90.88 69 GLY A N 1
ATOM 548 C CA . GLY A 1 69 ? 5.071 -5.157 -9.325 1.00 90.88 69 GLY A CA 1
ATOM 549 C C . GLY A 1 69 ? 4.664 -3.685 -9.384 1.00 90.88 69 GLY A C 1
ATOM 550 O O . GLY A 1 69 ? 5.416 -2.828 -8.925 1.00 90.88 69 GLY A O 1
ATOM 551 N N . ARG A 1 70 ? 3.513 -3.349 -9.978 1.00 92.81 70 ARG A N 1
ATOM 552 C CA . ARG A 1 70 ? 3.092 -1.949 -10.142 1.00 92.81 70 ARG A CA 1
ATOM 553 C C . ARG A 1 70 ? 1.579 -1.768 -10.139 1.00 92.81 70 ARG A C 1
ATOM 555 O O . ARG A 1 70 ? 0.837 -2.660 -10.521 1.00 92.81 70 ARG A O 1
ATOM 562 N N . LEU A 1 71 ? 1.125 -0.579 -9.768 1.00 94.88 71 LEU A N 1
ATOM 563 C CA . LEU A 1 71 ? -0.273 -0.163 -9.824 1.00 94.88 71 LEU A CA 1
ATOM 564 C C . LEU A 1 71 ? -0.652 0.338 -11.224 1.00 94.88 71 LEU A C 1
ATOM 566 O O . LEU A 1 71 ? -1.724 -0.004 -11.725 1.00 94.88 71 LEU A O 1
ATOM 570 N N . TYR A 1 72 ? 0.226 1.099 -11.885 1.00 94.38 72 TYR A N 1
ATOM 571 C CA . TYR A 1 72 ? -0.069 1.752 -13.164 1.00 94.38 72 TYR A CA 1
ATOM 572 C C . TYR A 1 72 ? 0.557 1.021 -14.358 1.00 94.38 72 TYR A C 1
ATOM 574 O O . TYR A 1 72 ? 1.526 0.272 -14.232 1.00 94.38 72 TYR A O 1
ATOM 582 N N . ASP A 1 73 ? 0.035 1.278 -15.558 1.00 88.50 73 ASP A N 1
ATOM 583 C CA . ASP A 1 73 ? 0.675 0.832 -16.799 1.00 88.50 73 ASP A CA 1
ATOM 584 C C . ASP A 1 73 ? 2.013 1.569 -17.016 1.00 88.50 73 ASP A C 1
ATOM 586 O O . ASP A 1 73 ? 2.077 2.804 -17.086 1.00 88.50 73 ASP A O 1
ATOM 590 N N . ALA A 1 74 ? 3.099 0.806 -17.164 1.00 80.62 74 ALA A N 1
ATOM 591 C CA . ALA A 1 74 ? 4.437 1.355 -17.369 1.00 80.62 74 ALA A CA 1
ATOM 592 C C . ALA A 1 74 ? 4.640 2.033 -18.728 1.00 80.62 74 ALA A C 1
ATOM 594 O O . ALA A 1 74 ? 5.524 2.878 -18.862 1.00 80.62 74 ALA A O 1
ATOM 595 N N . ARG A 1 75 ? 3.822 1.707 -19.735 1.00 75.38 75 ARG A N 1
ATOM 596 C CA . ARG A 1 75 ? 3.898 2.332 -21.066 1.00 75.38 75 ARG A CA 1
ATOM 597 C C . ARG A 1 75 ? 3.439 3.784 -21.045 1.00 75.38 75 ARG A C 1
ATOM 599 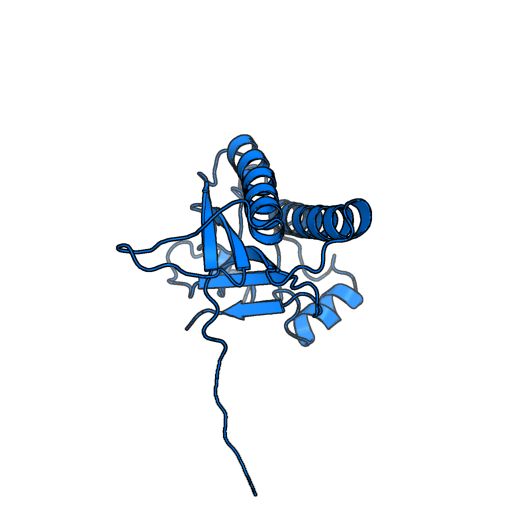O O . ARG A 1 75 ? 3.835 4.561 -21.907 1.00 75.38 75 ARG A O 1
ATOM 606 N N . VAL A 1 76 ? 2.602 4.132 -20.070 1.00 73.69 76 VAL A N 1
ATOM 607 C CA . VAL A 1 76 ? 1.929 5.430 -20.012 1.00 73.69 76 VAL A CA 1
ATOM 608 C C . VAL A 1 76 ? 2.409 6.250 -18.820 1.00 73.69 76 VAL A C 1
ATOM 610 O O . VAL A 1 76 ? 2.675 7.440 -18.971 1.00 73.69 76 VAL A O 1
ATOM 613 N N . LYS A 1 77 ? 2.513 5.638 -17.630 1.00 78.81 77 LYS A N 1
ATOM 614 C CA . LYS A 1 77 ? 2.546 6.404 -16.374 1.00 78.81 77 LYS A CA 1
ATOM 615 C C . LYS A 1 77 ? 3.503 5.885 -15.305 1.00 78.81 77 LYS A C 1
ATOM 617 O O . LYS A 1 77 ? 3.893 6.666 -14.439 1.00 78.81 77 LYS A O 1
ATOM 622 N N . ASP A 1 78 ? 3.913 4.618 -15.351 1.00 83.56 78 ASP A N 1
ATOM 623 C CA . ASP A 1 78 ? 4.795 4.040 -14.326 1.00 83.56 78 ASP A CA 1
ATOM 624 C C . ASP A 1 78 ? 6.196 3.730 -14.846 1.00 83.56 78 ASP A C 1
ATOM 626 O O . ASP A 1 78 ? 6.492 2.639 -15.331 1.00 83.56 78 ASP A O 1
ATOM 630 N N . LYS A 1 79 ? 7.101 4.703 -14.741 1.00 83.94 79 LYS A N 1
ATOM 631 C CA . LYS A 1 79 ? 8.505 4.467 -15.087 1.00 83.94 79 LYS A CA 1
ATOM 632 C C . LYS A 1 79 ? 9.217 3.749 -13.947 1.00 83.94 79 LYS A C 1
ATOM 634 O O . LYS A 1 79 ? 9.067 4.102 -12.777 1.00 83.94 79 LYS A O 1
ATOM 639 N N . PHE A 1 80 ? 10.013 2.753 -14.313 1.00 82.50 80 PHE A N 1
ATOM 640 C CA . PHE A 1 80 ? 10.862 2.022 -13.383 1.00 82.50 80 PHE A CA 1
ATOM 641 C C . PHE A 1 80 ? 11.955 2.938 -12.810 1.00 82.50 80 PHE A C 1
ATOM 643 O O . PHE A 1 80 ? 12.583 3.693 -13.559 1.00 82.50 80 PHE A O 1
ATOM 650 N N . LYS A 1 81 ? 12.203 2.872 -11.495 1.00 80.12 81 LYS A N 1
ATOM 651 C CA . LYS A 1 81 ? 13.292 3.621 -10.851 1.00 80.12 81 LYS A CA 1
ATOM 652 C C . LYS A 1 81 ? 14.553 2.767 -10.817 1.00 80.12 81 LYS A C 1
ATOM 654 O O . LYS A 1 81 ? 14.612 1.774 -10.099 1.00 80.12 81 LYS A O 1
ATOM 659 N N . PHE A 1 82 ? 15.572 3.173 -11.572 1.00 71.62 82 PHE A N 1
ATOM 660 C CA . PHE A 1 82 ? 16.879 2.520 -11.517 1.00 71.62 82 PHE A CA 1
ATOM 661 C C . PHE A 1 82 ? 17.575 2.787 -10.183 1.00 71.62 82 PHE A C 1
ATOM 663 O O . PHE A 1 82 ? 17.532 3.906 -9.673 1.00 71.62 82 PHE A O 1
ATOM 670 N N . ASP A 1 83 ? 18.286 1.780 -9.676 1.00 68.56 83 ASP A N 1
ATOM 671 C CA . ASP A 1 83 ? 18.976 1.813 -8.380 1.00 68.56 83 ASP A CA 1
ATOM 672 C C . ASP A 1 83 ? 19.968 2.985 -8.250 1.00 68.56 83 ASP A C 1
ATOM 674 O O . ASP A 1 83 ? 20.136 3.536 -7.161 1.00 68.56 83 ASP A O 1
ATOM 678 N N . ILE A 1 84 ? 20.565 3.437 -9.360 1.00 65.00 84 ILE A N 1
ATOM 679 C CA . ILE A 1 84 ? 21.472 4.599 -9.394 1.00 65.00 84 ILE A CA 1
ATOM 680 C C . ILE A 1 84 ? 20.791 5.926 -9.021 1.00 65.00 84 ILE A C 1
ATOM 682 O O . ILE A 1 84 ? 21.470 6.873 -8.641 1.00 65.00 84 ILE A O 1
ATOM 686 N N . PHE A 1 85 ? 19.460 5.997 -9.098 1.00 70.94 85 PHE A N 1
ATOM 687 C CA . PHE A 1 85 ? 18.664 7.181 -8.760 1.00 70.94 85 PHE A CA 1
ATOM 688 C C . PHE A 1 85 ? 17.969 7.051 -7.399 1.00 70.94 85 PHE A C 1
ATOM 690 O O . PHE A 1 85 ? 16.980 7.734 -7.131 1.00 70.94 85 PHE A O 1
ATOM 697 N N . THR A 1 86 ? 18.443 6.141 -6.545 1.00 77.88 86 THR A N 1
ATOM 698 C CA . THR A 1 86 ? 17.819 5.846 -5.251 1.00 77.88 86 THR A CA 1
ATOM 699 C C . THR A 1 86 ? 18.675 6.350 -4.098 1.00 77.88 86 THR A C 1
ATOM 701 O O . THR A 1 86 ? 19.898 6.201 -4.109 1.00 77.88 86 THR A O 1
ATOM 704 N N . SER A 1 87 ? 18.027 6.959 -3.101 1.00 84.81 87 SER A N 1
ATOM 705 C CA . SER A 1 87 ? 18.700 7.446 -1.896 1.00 84.81 87 SER A CA 1
ATOM 706 C C . SER A 1 87 ? 19.230 6.291 -1.045 1.00 84.81 87 SER A C 1
ATOM 708 O O . SER A 1 87 ? 18.706 5.174 -1.084 1.00 84.81 87 SER A O 1
ATOM 710 N N . ASP A 1 88 ? 20.250 6.562 -0.233 1.00 87.50 88 ASP A N 1
ATOM 711 C CA . ASP A 1 88 ? 20.834 5.542 0.641 1.00 87.50 88 ASP A CA 1
ATOM 712 C C . ASP A 1 88 ? 19.858 5.058 1.717 1.00 87.50 88 ASP A C 1
ATOM 714 O O . ASP A 1 88 ? 19.852 3.873 2.048 1.00 87.50 88 ASP A O 1
ATOM 718 N N . ASP A 1 89 ? 18.961 5.921 2.196 1.00 87.56 89 ASP A N 1
ATOM 719 C CA . ASP A 1 89 ? 17.914 5.519 3.141 1.00 87.56 89 ASP A CA 1
ATOM 720 C C . ASP A 1 89 ? 16.914 4.550 2.510 1.00 87.56 89 ASP A C 1
ATOM 722 O O . ASP A 1 89 ? 16.530 3.566 3.140 1.00 87.56 89 ASP A O 1
ATOM 726 N N . ARG A 1 90 ? 16.563 4.740 1.229 1.00 87.88 90 ARG A N 1
ATOM 727 C CA . ARG A 1 90 ? 15.742 3.764 0.500 1.00 87.88 90 ARG A CA 1
ATOM 728 C C . ARG A 1 90 ? 16.461 2.424 0.396 1.00 87.88 90 ARG A C 1
ATOM 730 O O . ARG A 1 90 ? 15.834 1.385 0.594 1.00 87.88 90 ARG A O 1
ATOM 737 N N . LYS A 1 91 ? 17.763 2.429 0.085 1.00 88.94 91 LYS A N 1
ATOM 738 C CA . LYS A 1 91 ? 18.562 1.194 -0.008 1.00 88.94 91 LYS A CA 1
ATOM 739 C C . LYS A 1 91 ? 18.603 0.461 1.331 1.00 88.94 91 LYS A C 1
ATOM 741 O O . LYS A 1 91 ? 18.418 -0.753 1.350 1.00 88.94 91 LYS A O 1
ATOM 746 N N . LYS A 1 92 ? 18.776 1.183 2.443 1.00 90.88 92 LYS A N 1
ATOM 747 C CA . LYS A 1 92 ? 18.679 0.614 3.797 1.00 90.88 92 LYS A CA 1
ATOM 748 C C . LYS A 1 92 ? 17.287 0.040 4.057 1.00 90.88 92 LYS A C 1
ATOM 750 O O . LYS A 1 92 ? 17.183 -1.101 4.490 1.00 90.88 92 LYS A O 1
ATOM 755 N N . GLY A 1 93 ? 16.224 0.777 3.731 1.00 90.62 93 GLY A N 1
ATOM 756 C CA . GLY A 1 93 ? 14.850 0.290 3.879 1.00 90.62 93 GLY A CA 1
ATOM 757 C C . GLY A 1 93 ? 14.608 -1.016 3.118 1.00 90.62 93 GLY A C 1
ATOM 758 O O . GLY A 1 93 ? 14.017 -1.948 3.660 1.00 90.62 93 GLY A O 1
ATOM 759 N N . ALA A 1 94 ? 15.143 -1.138 1.901 1.00 91.62 94 ALA A N 1
ATOM 760 C CA . ALA A 1 94 ? 15.095 -2.386 1.143 1.00 91.62 94 ALA A CA 1
ATOM 761 C C . ALA A 1 94 ? 15.888 -3.523 1.815 1.00 91.62 94 ALA A C 1
ATOM 763 O O . ALA A 1 94 ? 15.401 -4.649 1.892 1.00 91.62 94 ALA A O 1
ATOM 764 N N . GLN A 1 95 ? 17.082 -3.242 2.349 1.00 90.81 95 GLN A N 1
ATOM 765 C CA . GLN A 1 95 ? 17.888 -4.223 3.095 1.00 90.81 95 GLN A CA 1
ATOM 766 C C . GLN A 1 95 ? 17.171 -4.741 4.351 1.00 90.81 95 GLN A C 1
ATOM 768 O O . GLN A 1 95 ? 17.291 -5.920 4.674 1.00 90.81 95 GLN A O 1
ATOM 773 N N . TYR A 1 96 ? 16.390 -3.891 5.023 1.00 92.56 96 TYR A N 1
ATOM 774 C CA . TYR A 1 96 ? 15.596 -4.257 6.201 1.00 92.56 96 TYR A CA 1
ATOM 775 C C . TYR A 1 96 ? 14.190 -4.790 5.867 1.00 92.56 96 TYR A C 1
ATOM 777 O O . TYR A 1 96 ? 13.383 -5.020 6.772 1.00 92.56 96 TYR A O 1
ATOM 785 N N . GLY A 1 97 ? 13.871 -4.993 4.583 1.00 92.50 97 GLY A N 1
ATOM 786 C CA . GLY A 1 97 ? 12.570 -5.507 4.145 1.00 92.50 97 GLY A CA 1
ATOM 787 C C . GLY A 1 97 ? 11.403 -4.574 4.476 1.00 92.50 97 GLY A C 1
ATOM 788 O O . GLY A 1 97 ? 10.295 -5.044 4.755 1.00 92.50 97 GLY A O 1
ATOM 789 N N . GLN A 1 98 ? 11.657 -3.264 4.511 1.00 94.06 98 GLN A N 1
ATOM 790 C CA . GLN A 1 98 ? 10.635 -2.237 4.715 1.00 94.06 98 GLN A CA 1
ATOM 791 C C . GLN A 1 98 ? 9.943 -1.851 3.405 1.00 94.06 98 GLN A C 1
ATOM 793 O O . GLN A 1 98 ? 8.752 -1.555 3.375 1.00 94.06 98 GLN A O 1
ATOM 798 N N . VAL A 1 99 ? 10.697 -1.888 2.310 1.00 93.69 99 VAL A N 1
ATOM 799 C CA . VAL A 1 99 ? 10.236 -1.634 0.943 1.00 93.69 99 VAL A CA 1
ATOM 800 C C . VAL A 1 99 ? 10.844 -2.692 0.020 1.00 93.69 99 VAL A C 1
ATOM 802 O O . VAL A 1 99 ? 11.881 -3.266 0.368 1.00 93.69 99 VAL A O 1
ATOM 805 N N . PRO A 1 100 ? 10.245 -2.970 -1.145 1.00 92.56 100 PRO A N 1
ATOM 806 C CA . PRO A 1 100 ? 10.872 -3.845 -2.125 1.00 92.56 100 PRO A CA 1
ATOM 807 C C . PRO A 1 100 ? 12.199 -3.265 -2.625 1.00 92.56 100 PRO A C 1
ATOM 809 O O . PRO A 1 100 ? 12.419 -2.043 -2.615 1.00 92.56 100 PRO A O 1
ATOM 812 N N . LYS A 1 101 ? 13.080 -4.139 -3.131 1.00 90.88 101 LYS A N 1
ATOM 813 C CA . LYS A 1 101 ? 14.366 -3.717 -3.717 1.00 90.88 101 LYS 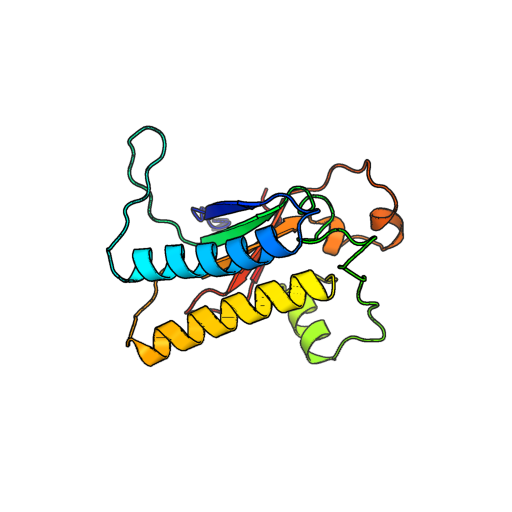A CA 1
ATOM 814 C C . LYS A 1 101 ? 14.168 -2.699 -4.833 1.00 90.88 101 LYS A C 1
ATOM 816 O O . LYS A 1 101 ? 15.011 -1.824 -5.017 1.00 90.88 101 LYS A O 1
ATOM 821 N N . ARG A 1 102 ? 13.050 -2.795 -5.557 1.00 88.88 102 ARG A N 1
ATOM 822 C CA . ARG A 1 102 ? 12.689 -1.907 -6.663 1.00 88.88 102 ARG A CA 1
ATOM 823 C C . ARG A 1 102 ? 11.256 -1.447 -6.567 1.00 88.88 102 ARG A C 1
ATOM 825 O O . ARG A 1 102 ? 10.414 -2.121 -5.998 1.00 88.88 102 ARG A O 1
ATOM 832 N N . GLU A 1 103 ? 10.998 -0.295 -7.170 1.00 90.12 103 GLU A N 1
ATOM 833 C CA . GLU A 1 103 ? 9.668 0.302 -7.239 1.00 90.12 103 GLU A CA 1
ATOM 834 C C . GLU A 1 103 ? 9.510 1.046 -8.567 1.00 90.12 103 GLU A C 1
ATOM 836 O O . GLU A 1 103 ? 10.489 1.472 -9.194 1.00 90.12 103 GLU A O 1
ATOM 841 N N . TYR A 1 104 ? 8.260 1.222 -8.976 1.00 91.19 104 TYR A N 1
ATOM 842 C CA . TYR A 1 104 ? 7.893 2.120 -10.060 1.00 91.19 104 TYR A CA 1
ATOM 843 C C . TYR A 1 104 ? 7.449 3.471 -9.488 1.00 91.19 104 TYR A C 1
ATOM 845 O O . TYR A 1 104 ? 6.839 3.530 -8.422 1.00 91.19 104 TYR A O 1
ATOM 853 N N . ALA A 1 105 ? 7.794 4.567 -10.165 1.00 90.56 105 ALA A N 1
ATOM 854 C CA . ALA A 1 105 ? 7.728 5.905 -9.579 1.00 90.56 105 ALA A CA 1
ATOM 855 C C . ALA A 1 105 ? 6.313 6.350 -9.176 1.00 90.56 105 ALA A C 1
ATOM 857 O O . ALA A 1 105 ? 6.136 6.933 -8.103 1.00 90.56 105 ALA A O 1
ATOM 858 N N . SER A 1 106 ? 5.306 6.075 -10.005 1.00 93.56 106 SER A N 1
ATOM 859 C CA . SER A 1 106 ? 3.918 6.452 -9.722 1.00 93.56 106 SER A CA 1
ATOM 860 C C . SER A 1 106 ? 3.300 5.504 -8.695 1.00 93.56 106 SER A C 1
ATOM 862 O O . SER A 1 106 ? 2.578 5.967 -7.809 1.00 93.56 106 SER A O 1
ATOM 864 N N . SER A 1 107 ? 3.631 4.209 -8.753 1.00 95.25 107 SER A N 1
ATOM 865 C CA . SER A 1 107 ? 3.247 3.224 -7.729 1.00 95.25 107 SER A CA 1
ATOM 866 C C . SER A 1 107 ? 3.766 3.594 -6.340 1.00 95.25 107 SER A C 1
ATOM 868 O O . SER A 1 107 ? 2.980 3.712 -5.401 1.00 95.25 107 SER A O 1
ATOM 870 N N . GLU A 1 108 ? 5.070 3.862 -6.226 1.00 94.50 108 GLU A N 1
ATOM 871 C CA . GLU A 1 108 ? 5.707 4.304 -4.983 1.00 94.50 108 GLU A CA 1
ATOM 872 C C . GLU A 1 108 ? 5.031 5.568 -4.467 1.00 94.50 108 GLU A C 1
ATOM 874 O O . GLU A 1 108 ? 4.581 5.604 -3.328 1.00 94.50 108 GLU A O 1
ATOM 879 N N . THR A 1 109 ? 4.908 6.590 -5.318 1.00 95.25 109 THR A N 1
ATOM 880 C CA . THR A 1 109 ? 4.325 7.877 -4.922 1.00 95.25 109 THR A CA 1
ATOM 881 C C . THR A 1 109 ? 2.903 7.704 -4.391 1.00 95.25 109 THR A C 1
ATOM 883 O O . THR A 1 109 ? 2.567 8.267 -3.354 1.00 95.25 109 THR A O 1
ATOM 886 N N . THR A 1 110 ? 2.083 6.888 -5.057 1.00 97.44 110 THR A N 1
ATOM 887 C CA . THR A 1 110 ? 0.699 6.610 -4.638 1.00 97.44 110 THR A CA 1
ATOM 888 C C . THR A 1 110 ? 0.666 5.928 -3.277 1.00 97.44 110 THR A C 1
ATOM 890 O O . THR A 1 110 ? -0.019 6.403 -2.375 1.00 97.44 110 THR A O 1
ATOM 893 N N . LEU A 1 111 ? 1.470 4.879 -3.094 1.00 97.75 111 LEU A N 1
ATOM 894 C CA . LEU A 1 111 ? 1.576 4.169 -1.822 1.00 97.75 111 LEU A CA 1
ATOM 895 C C . LEU A 1 111 ? 2.056 5.091 -0.691 1.00 97.75 111 LEU A C 1
ATOM 897 O O . LEU A 1 111 ? 1.478 5.100 0.393 1.00 97.75 111 LEU A O 1
ATOM 901 N N . ARG A 1 112 ? 3.082 5.916 -0.941 1.00 96.69 112 ARG A N 1
ATOM 902 C CA . ARG A 1 112 ? 3.588 6.870 0.057 1.00 96.69 112 ARG A CA 1
ATOM 903 C C . ARG A 1 112 ? 2.561 7.953 0.396 1.00 96.69 112 ARG A C 1
ATOM 905 O O . ARG A 1 112 ? 2.514 8.381 1.544 1.00 96.69 112 ARG A O 1
ATOM 912 N N . LEU A 1 113 ? 1.742 8.398 -0.559 1.00 98.00 113 LEU A N 1
ATOM 913 C CA . LEU A 1 113 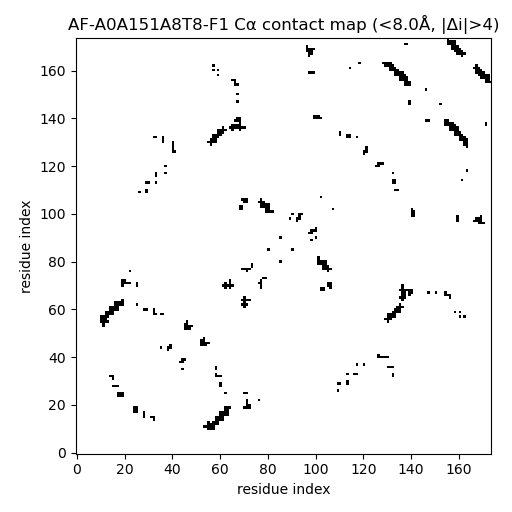? 0.648 9.337 -0.287 1.00 98.00 113 LEU A CA 1
ATOM 914 C C . LEU A 1 113 ? -0.450 8.699 0.567 1.00 98.00 113 LEU A C 1
ATOM 916 O O . LEU A 1 113 ? -0.917 9.336 1.505 1.00 98.00 113 LEU A O 1
ATOM 920 N N . MET A 1 114 ? -0.811 7.442 0.303 1.00 98.50 114 MET A N 1
ATOM 921 C CA . MET A 1 114 ? -1.769 6.706 1.137 1.00 98.50 114 MET A CA 1
ATOM 922 C C . MET A 1 114 ? -1.297 6.623 2.595 1.00 98.50 114 MET A C 1
ATOM 924 O O . MET A 1 114 ? -2.078 6.897 3.502 1.00 98.50 114 MET A O 1
ATOM 928 N N . TRP A 1 115 ? -0.010 6.340 2.825 1.00 97.88 115 TRP A N 1
ATOM 929 C CA . TRP A 1 115 ? 0.569 6.342 4.175 1.00 97.88 115 TRP A CA 1
ATOM 930 C C . TRP A 1 115 ? 0.525 7.715 4.843 1.00 97.88 115 TRP A C 1
ATOM 932 O O . TRP A 1 115 ? 0.200 7.802 6.020 1.00 97.88 115 TRP A O 1
ATOM 942 N N . ARG A 1 116 ? 0.797 8.791 4.098 1.00 97.31 116 ARG A N 1
ATOM 943 C CA . ARG A 1 116 ? 0.709 10.156 4.636 1.00 97.31 116 ARG A CA 1
ATOM 944 C C . ARG A 1 116 ? -0.718 10.536 5.016 1.00 97.31 116 ARG A C 1
ATOM 946 O O . ARG A 1 116 ? -0.906 11.182 6.037 1.00 97.31 116 ARG A O 1
ATOM 953 N N . PHE A 1 117 ? -1.717 10.137 4.227 1.00 97.38 117 PHE A N 1
ATOM 954 C CA . PHE A 1 117 ? -3.116 10.364 4.595 1.00 97.38 117 PHE A CA 1
ATOM 955 C C . PHE A 1 117 ? -3.511 9.571 5.837 1.00 97.38 117 PHE A C 1
ATOM 957 O O . PHE A 1 117 ? -4.196 10.114 6.694 1.00 97.38 117 PHE A O 1
ATOM 964 N N . MET A 1 118 ? -3.053 8.321 5.952 1.00 96.62 118 MET A N 1
ATOM 965 C CA . MET A 1 118 ? -3.247 7.506 7.151 1.00 96.62 118 MET A CA 1
ATOM 966 C C . MET A 1 118 ? -2.692 8.223 8.391 1.00 96.62 118 MET A C 1
ATOM 968 O O . MET A 1 118 ? -3.442 8.507 9.316 1.00 96.62 118 MET A O 1
ATOM 972 N N . GLU A 1 119 ? -1.413 8.611 8.361 1.00 95.62 119 GLU A N 1
ATOM 973 C CA . GLU A 1 119 ? -0.750 9.352 9.446 1.00 95.62 119 GLU A CA 1
ATOM 974 C C . GLU A 1 119 ? -1.466 10.663 9.784 1.00 95.62 119 GLU A C 1
ATOM 976 O O . GLU A 1 119 ? -1.657 10.987 10.955 1.00 95.62 119 GLU A O 1
ATOM 981 N N . GLN A 1 120 ? -1.875 11.414 8.758 1.00 96.56 120 GLN A N 1
ATOM 982 C CA . GLN A 1 120 ? -2.583 12.670 8.946 1.00 96.56 120 GLN A CA 1
ATOM 983 C C . GLN A 1 120 ? -3.940 12.451 9.622 1.00 96.56 120 GLN A C 1
ATOM 985 O O . GLN A 1 120 ? -4.238 13.144 10.584 1.00 96.56 120 GLN A O 1
ATOM 990 N N . TYR A 1 121 ? -4.752 11.494 9.164 1.00 96.44 121 TYR A N 1
ATOM 991 C CA . TYR A 1 121 ? -6.048 11.219 9.790 1.00 96.44 121 TYR A CA 1
ATOM 992 C C . TYR A 1 121 ? -5.899 10.700 11.215 1.00 96.44 121 TYR A C 1
ATOM 994 O O . TYR A 1 121 ? -6.684 11.088 12.074 1.00 96.44 121 TYR A O 1
ATOM 1002 N N . THR A 1 122 ? -4.884 9.875 11.485 1.00 95.44 122 THR A N 1
ATOM 1003 C CA . THR A 1 122 ? -4.564 9.446 12.849 1.00 95.44 122 THR A CA 1
ATOM 1004 C C . THR A 1 122 ? -4.323 10.644 13.762 1.00 95.44 122 THR A C 1
ATOM 1006 O O . THR A 1 122 ? -4.901 10.701 14.842 1.00 95.44 122 THR A O 1
ATOM 1009 N N . ALA A 1 123 ? -3.527 11.618 13.315 1.00 94.94 123 ALA A N 1
ATOM 1010 C CA . ALA A 1 123 ? -3.227 12.817 14.092 1.00 94.94 123 ALA A CA 1
ATOM 1011 C C . ALA A 1 123 ? -4.421 13.785 14.204 1.00 94.94 123 ALA A C 1
ATOM 1013 O O . ALA A 1 123 ? -4.714 14.269 15.294 1.00 94.94 123 ALA A O 1
ATOM 1014 N N . ASP A 1 124 ? -5.111 14.065 13.094 1.00 96.88 124 ASP A N 1
ATOM 1015 C CA . ASP A 1 124 ? -6.203 15.048 13.022 1.00 96.88 124 ASP A CA 1
ATOM 1016 C C . ASP A 1 124 ? -7.445 14.600 13.814 1.00 96.88 124 ASP A C 1
ATOM 1018 O O . ASP A 1 124 ? -8.245 15.433 14.244 1.00 96.88 124 ASP A O 1
ATOM 1022 N N . GLU A 1 125 ? -7.631 13.291 13.986 1.00 95.94 125 GLU A N 1
ATOM 1023 C CA . GLU A 1 125 ? -8.833 12.704 14.590 1.00 95.94 125 GLU A CA 1
ATOM 1024 C C . GLU A 1 125 ? -8.556 11.946 15.888 1.00 95.94 125 GLU A C 1
ATOM 1026 O O . GLU A 1 125 ? -9.481 11.333 16.416 1.00 95.94 125 GLU A O 1
ATOM 1031 N N . ASP A 1 126 ? -7.317 11.995 16.388 1.00 93.94 126 ASP A N 1
ATOM 1032 C CA . ASP A 1 126 ? -6.875 11.299 17.604 1.00 93.94 126 ASP A CA 1
ATOM 1033 C C . ASP A 1 126 ? -7.230 9.798 17.582 1.00 93.94 126 ASP A C 1
ATOM 1035 O O . ASP A 1 126 ? -7.744 9.225 18.544 1.00 93.94 126 ASP A O 1
ATOM 1039 N N . LEU A 1 127 ? -7.016 9.155 16.428 1.00 93.38 127 LEU A N 1
ATOM 1040 C CA . LEU A 1 127 ? -7.283 7.724 16.271 1.00 93.38 127 LEU A CA 1
ATOM 1041 C C . LEU A 1 127 ? -6.164 6.911 16.926 1.00 93.38 127 LEU A C 1
ATOM 1043 O O . LEU A 1 127 ? -4.994 7.283 16.878 1.00 93.38 127 LEU A O 1
ATOM 1047 N N . SER A 1 128 ? -6.515 5.738 17.449 1.00 93.75 128 SER A N 1
ATOM 1048 C CA . SER A 1 128 ? -5.561 4.700 17.863 1.00 93.75 128 SER A CA 1
ATOM 1049 C C . SER A 1 128 ? -5.682 3.510 16.910 1.00 93.75 128 SER A C 1
ATOM 1051 O O . SER A 1 128 ? -6.350 2.539 17.251 1.00 93.75 128 SER A O 1
ATOM 1053 N N . PRO A 1 129 ? -5.151 3.629 15.681 1.00 93.56 129 PRO A N 1
ATOM 1054 C CA . PRO A 1 129 ? -5.449 2.678 14.625 1.00 93.56 129 PRO A CA 1
ATOM 1055 C C . PRO A 1 129 ? -4.848 1.294 14.875 1.00 93.56 129 PRO A C 1
ATOM 1057 O O . PRO A 1 129 ? -3.694 1.182 15.290 1.00 93.56 129 PRO A O 1
ATOM 1060 N N . GLU A 1 130 ? -5.613 0.257 14.548 1.00 93.69 130 GLU A N 1
ATOM 1061 C CA . GLU A 1 130 ? -5.198 -1.149 14.651 1.00 93.69 130 GLU A CA 1
ATOM 1062 C C . GLU A 1 130 ? -4.848 -1.759 13.285 1.00 93.69 130 GLU A C 1
ATOM 1064 O O . GLU A 1 130 ? -4.119 -2.743 13.221 1.00 93.69 130 GLU A O 1
ATOM 1069 N N . GLY A 1 131 ? -5.340 -1.180 12.187 1.00 94.19 131 GLY A N 1
ATOM 1070 C CA . GLY A 1 131 ? -5.090 -1.616 10.819 1.00 94.19 131 GLY A CA 1
ATOM 1071 C C . GLY A 1 131 ? -4.037 -0.774 10.092 1.00 94.19 131 GLY A C 1
ATOM 1072 O O . GLY A 1 131 ? -3.798 0.400 10.382 1.00 94.19 131 GLY A O 1
ATOM 1073 N N . GLY A 1 132 ? -3.405 -1.380 9.087 1.00 96.62 132 GLY A N 1
ATOM 1074 C CA . GLY A 1 132 ? -2.449 -0.738 8.186 1.00 96.62 132 GLY A CA 1
ATOM 1075 C C . GLY A 1 132 ? -3.010 -0.419 6.800 1.00 96.62 132 GLY A C 1
ATOM 1076 O O . GLY A 1 132 ? -4.058 -0.914 6.388 1.00 96.62 132 GLY A O 1
ATOM 1077 N N . VAL A 1 133 ? -2.253 0.362 6.027 1.00 98.12 133 VAL A N 1
ATOM 1078 C CA . VAL A 1 133 ? -2.578 0.710 4.633 1.00 98.12 133 VAL A CA 1
ATOM 1079 C C . VAL A 1 133 ? -1.438 0.308 3.700 1.00 98.12 133 VAL A C 1
ATOM 1081 O O . VAL A 1 133 ? -0.259 0.526 3.998 1.00 98.12 133 VAL A O 1
ATOM 1084 N N . GLY A 1 134 ? -1.760 -0.268 2.542 1.00 97.62 134 GLY A N 1
ATOM 1085 C CA . GLY A 1 134 ? -0.758 -0.785 1.617 1.00 97.62 134 GLY A CA 1
ATOM 1086 C C . GLY A 1 134 ? -1.185 -0.902 0.160 1.00 97.62 134 GLY A C 1
ATOM 1087 O O . GLY A 1 134 ? -2.210 -0.378 -0.276 1.00 97.62 134 GLY A O 1
ATOM 1088 N N . ALA A 1 135 ? -0.353 -1.604 -0.601 1.00 97.75 135 ALA A N 1
ATOM 1089 C CA . ALA A 1 135 ? -0.597 -1.958 -1.988 1.00 97.75 135 ALA A CA 1
ATOM 1090 C C . ALA A 1 135 ? -0.119 -3.384 -2.281 1.00 97.75 135 ALA A C 1
ATOM 1092 O O . ALA A 1 135 ? 0.927 -3.813 -1.777 1.00 97.75 135 ALA A O 1
ATOM 1093 N N . LEU A 1 136 ? -0.882 -4.090 -3.118 1.00 95.75 136 LEU A N 1
ATOM 1094 C CA . LEU A 1 136 ? -0.475 -5.367 -3.691 1.00 95.75 136 LEU A CA 1
ATOM 1095 C C . LEU A 1 136 ? 0.436 -5.165 -4.901 1.00 95.75 136 LEU A C 1
ATOM 1097 O O . LEU A 1 136 ? 0.176 -4.361 -5.797 1.00 95.75 136 LEU A O 1
ATOM 1101 N N . TYR A 1 137 ? 1.475 -5.982 -4.928 1.00 94.44 137 TYR A N 1
ATOM 1102 C CA . TYR A 1 137 ? 2.503 -6.087 -5.945 1.00 94.44 137 TYR A CA 1
ATOM 1103 C C . TYR A 1 137 ? 2.846 -7.569 -6.149 1.00 94.44 137 TYR A C 1
ATOM 1105 O O . TYR A 1 137 ? 2.061 -8.466 -5.841 1.00 94.44 137 TYR A O 1
ATOM 1113 N N . SER A 1 138 ? 4.053 -7.822 -6.642 1.00 92.31 138 SER A N 1
ATOM 1114 C CA . SER A 1 138 ? 4.597 -9.146 -6.891 1.00 92.31 138 SER A CA 1
ATOM 1115 C C . SER A 1 138 ? 6.055 -9.218 -6.448 1.00 92.31 138 SER A C 1
ATOM 1117 O O . SER A 1 138 ? 6.766 -8.207 -6.505 1.00 92.31 138 SER A O 1
ATOM 1119 N N . ASP A 1 139 ? 6.543 -10.419 -6.157 1.00 91.56 139 AS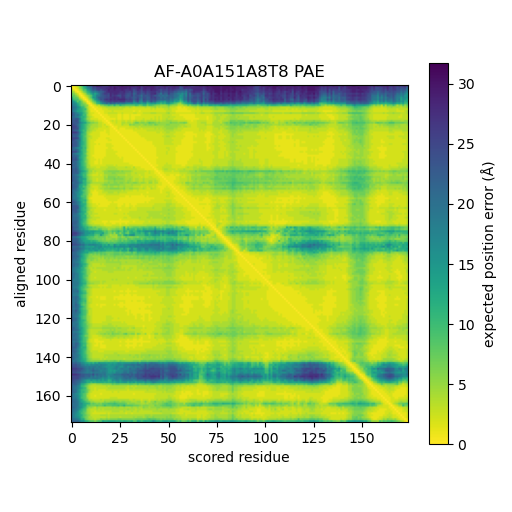P A N 1
ATOM 1120 C CA . ASP A 1 139 ? 7.950 -10.696 -5.843 1.00 91.56 139 ASP A CA 1
ATOM 1121 C C . ASP A 1 139 ? 8.938 -10.323 -6.970 1.00 91.56 139 ASP A C 1
ATOM 1123 O O . ASP A 1 139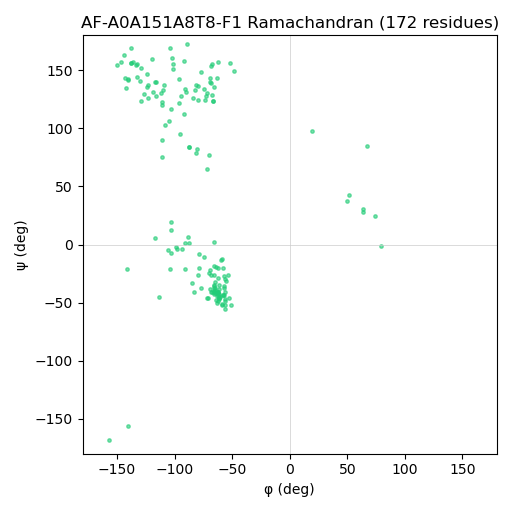 ? 10.145 -10.222 -6.742 1.00 91.56 139 ASP A O 1
ATOM 1127 N N . GLY A 1 140 ? 8.440 -10.055 -8.186 1.00 88.25 140 GLY A N 1
ATOM 1128 C CA . GLY A 1 140 ? 9.226 -9.555 -9.315 1.00 88.25 140 GLY A CA 1
ATOM 1129 C C . GLY A 1 140 ? 10.019 -8.286 -8.989 1.00 88.25 140 GLY A C 1
ATOM 1130 O O . GLY A 1 140 ? 11.093 -8.070 -9.555 1.00 88.25 140 GLY A O 1
ATOM 1131 N N . LEU A 1 141 ? 9.559 -7.494 -8.014 1.00 88.50 141 LEU A N 1
ATOM 1132 C CA . LEU A 1 141 ? 10.272 -6.314 -7.522 1.00 88.50 141 LEU A CA 1
ATOM 1133 C C . LEU A 1 141 ? 11.604 -6.630 -6.820 1.00 88.50 141 LEU A C 1
ATOM 1135 O O . LEU A 1 141 ? 12.463 -5.751 -6.736 1.00 88.50 141 LEU A O 1
ATOM 1139 N N . ASP A 1 142 ? 11.818 -7.873 -6.380 1.00 88.50 142 ASP A N 1
ATOM 1140 C CA . ASP A 1 142 ? 13.062 -8.315 -5.741 1.00 88.50 142 ASP A CA 1
ATOM 1141 C C . ASP A 1 142 ? 13.981 -9.143 -6.656 1.00 88.50 142 ASP A C 1
ATOM 1143 O O . ASP A 1 142 ? 15.121 -9.449 -6.275 1.00 88.50 142 ASP A O 1
ATOM 1147 N N . LYS A 1 143 ? 13.507 -9.494 -7.859 1.00 83.50 143 LYS A N 1
ATOM 1148 C CA . LYS A 1 143 ? 14.224 -10.288 -8.878 1.00 83.50 143 LYS A CA 1
ATOM 1149 C C . LYS A 1 143 ? 15.051 -9.389 -9.806 1.00 83.50 143 LYS A C 1
ATOM 1151 O O . LYS A 1 143 ? 14.983 -8.177 -9.700 1.00 83.50 143 LYS A O 1
ATOM 1156 N N . SER A 1 144 ? 15.890 -9.932 -10.700 1.00 69.94 144 SER A N 1
ATOM 1157 C CA . SER A 1 144 ? 16.767 -9.152 -11.618 1.00 69.94 144 SER A CA 1
ATOM 1158 C C . SER A 1 144 ? 15.978 -8.374 -12.706 1.00 69.94 144 SER A C 1
ATOM 1160 O O . SER A 1 144 ? 14.875 -8.799 -13.034 1.00 69.94 144 SER A O 1
ATOM 1162 N N . PRO A 1 145 ? 16.465 -7.241 -13.277 1.00 63.78 145 PRO A N 1
ATOM 1163 C CA . PRO A 1 145 ? 15.659 -6.396 -14.174 1.00 63.78 145 PRO A CA 1
ATOM 1164 C C . PRO A 1 145 ? 15.297 -7.100 -15.480 1.00 63.78 145 PRO A C 1
ATOM 1166 O O . PRO A 1 145 ? 14.262 -6.804 -16.067 1.00 63.78 145 PRO A O 1
ATOM 1169 N N . ALA A 1 146 ? 16.119 -8.069 -15.895 1.00 59.38 146 ALA A N 1
ATOM 1170 C CA . ALA A 1 146 ? 15.843 -8.931 -17.039 1.00 59.38 146 ALA A CA 1
ATOM 1171 C C . ALA A 1 146 ? 14.506 -9.686 -16.899 1.00 59.38 146 ALA A C 1
ATOM 1173 O O . ALA A 1 146 ? 13.862 -9.960 -17.904 1.00 59.38 146 ALA A O 1
ATOM 1174 N N . TYR A 1 147 ? 14.054 -9.950 -15.666 1.00 54.53 147 TYR A N 1
ATOM 1175 C CA . TYR A 1 147 ? 12.790 -10.640 -15.393 1.00 54.53 147 TYR A CA 1
ATOM 1176 C C . TYR A 1 147 ? 11.558 -9.739 -15.520 1.00 54.53 147 TYR A C 1
ATOM 1178 O O . TYR A 1 147 ? 10.469 -10.245 -15.730 1.00 54.53 147 TYR A O 1
ATOM 1186 N N . LEU A 1 148 ? 11.703 -8.410 -15.449 1.00 54.41 148 LEU A N 1
ATOM 1187 C CA . LEU A 1 148 ? 10.567 -7.484 -15.597 1.00 54.41 148 LEU A CA 1
ATOM 1188 C C . LEU A 1 148 ? 10.152 -7.278 -17.065 1.00 54.41 148 LEU A C 1
ATOM 1190 O O . LEU A 1 148 ? 9.143 -6.628 -17.342 1.00 54.41 148 LEU A O 1
ATOM 1194 N N . VAL A 1 149 ? 10.945 -7.801 -18.004 1.00 54.94 149 VAL A N 1
ATOM 1195 C CA . VAL A 1 149 ? 10.655 -7.791 -19.445 1.00 54.94 149 VAL A CA 1
ATOM 1196 C C . VAL A 1 149 ? 9.896 -9.057 -19.858 1.00 54.94 149 VAL A C 1
ATOM 1198 O O . VAL A 1 149 ? 9.186 -9.042 -20.862 1.00 54.94 149 VAL A O 1
ATOM 1201 N N . ASP A 1 150 ? 9.989 -10.123 -19.060 1.00 53.00 150 ASP A N 1
ATOM 1202 C CA . ASP A 1 150 ? 9.291 -11.381 -19.298 1.00 53.00 150 ASP A CA 1
ATOM 1203 C C . ASP A 1 150 ? 7.893 -11.338 -18.661 1.00 53.00 150 ASP A C 1
ATOM 1205 O O . ASP A 1 150 ? 7.671 -11.767 -17.532 1.00 53.00 150 ASP A O 1
ATOM 1209 N N . GLN A 1 151 ? 6.933 -10.761 -19.390 1.00 56.47 151 GLN A N 1
ATOM 1210 C CA . GLN A 1 151 ? 5.540 -10.589 -18.943 1.00 56.47 151 GLN A CA 1
ATOM 1211 C C . GLN A 1 151 ? 4.775 -11.916 -18.747 1.00 56.47 151 GLN A C 1
ATOM 1213 O O . GLN A 1 151 ? 3.586 -11.880 -18.438 1.00 56.47 151 GLN A O 1
ATOM 1218 N N . GLY A 1 152 ? 5.423 -13.069 -18.948 1.00 56.50 152 GLY A N 1
ATOM 1219 C CA . GLY A 1 152 ? 4.840 -14.400 -18.772 1.00 56.50 152 GLY A CA 1
ATOM 1220 C C . GLY A 1 152 ? 5.303 -15.152 -17.521 1.00 56.50 152 GLY A C 1
ATOM 1221 O O . GLY A 1 152 ? 4.799 -16.246 -17.270 1.00 56.50 152 GLY A O 1
ATOM 1222 N N . ALA A 1 153 ? 6.247 -14.617 -16.738 1.00 65.12 153 ALA A N 1
ATOM 1223 C CA . ALA A 1 153 ? 6.718 -15.291 -15.533 1.00 65.12 153 ALA A CA 1
ATOM 1224 C C . ALA A 1 153 ? 5.659 -15.233 -14.419 1.00 65.12 153 ALA A C 1
ATOM 1226 O O . ALA A 1 153 ? 5.175 -14.161 -14.055 1.00 65.12 153 ALA A O 1
ATOM 1227 N N . ALA A 1 154 ? 5.314 -16.392 -13.852 1.00 72.38 154 ALA A N 1
ATOM 1228 C CA . ALA A 1 154 ? 4.487 -16.450 -12.653 1.00 72.38 154 ALA A CA 1
ATOM 1229 C C . ALA A 1 154 ? 5.267 -15.846 -11.473 1.00 72.38 154 ALA A C 1
ATOM 1231 O O . ALA A 1 154 ? 6.385 -16.272 -11.165 1.00 72.38 154 ALA A O 1
ATOM 1232 N N . HIS A 1 155 ? 4.681 -14.837 -10.837 1.00 86.25 155 HIS A N 1
ATOM 1233 C CA . HIS A 1 155 ? 5.244 -14.172 -9.673 1.00 86.25 155 HIS A CA 1
ATOM 1234 C C . HIS A 1 155 ? 4.345 -14.376 -8.467 1.00 86.25 155 HIS A C 1
ATOM 1236 O O . HIS A 1 155 ? 3.124 -14.268 -8.576 1.00 86.25 155 HIS A O 1
ATOM 1242 N N . GLU A 1 156 ? 4.970 -14.608 -7.317 1.00 90.50 156 GLU A N 1
ATOM 1243 C CA . GLU A 1 156 ? 4.233 -14.673 -6.064 1.00 90.50 156 GLU A CA 1
ATOM 1244 C C . GLU A 1 156 ? 3.703 -13.280 -5.706 1.00 90.50 156 GLU A C 1
ATOM 1246 O O . GLU A 1 156 ? 4.418 -12.280 -5.894 1.00 90.50 156 GLU A O 1
ATOM 1251 N N . PRO A 1 157 ? 2.463 -13.177 -5.205 1.00 90.88 157 PRO A N 1
ATOM 1252 C CA . PRO A 1 157 ? 1.919 -11.908 -4.764 1.00 90.88 157 PRO A CA 1
ATOM 1253 C C . PRO A 1 157 ? 2.740 -11.363 -3.595 1.00 90.88 157 PRO A C 1
ATOM 1255 O O . PRO A 1 157 ? 3.215 -12.095 -2.730 1.00 90.88 157 PRO A O 1
ATOM 1258 N N . GLY A 1 158 ? 2.916 -10.049 -3.560 1.00 93.00 158 GLY A N 1
ATOM 1259 C CA . GLY A 1 158 ? 3.582 -9.364 -2.459 1.00 93.00 158 GLY A CA 1
ATOM 1260 C C . GLY A 1 158 ? 2.785 -8.159 -1.999 1.00 93.00 158 GLY A C 1
ATOM 1261 O O . GLY A 1 158 ? 2.010 -7.591 -2.761 1.00 93.00 158 GLY A O 1
ATOM 1262 N N . ILE A 1 159 ? 2.978 -7.749 -0.754 1.00 95.00 159 ILE A N 1
ATOM 1263 C CA . ILE A 1 159 ? 2.323 -6.587 -0.165 1.00 95.00 159 ILE A CA 1
ATOM 1264 C C . ILE A 1 159 ? 3.359 -5.643 0.432 1.00 95.00 159 ILE A C 1
ATOM 1266 O O . ILE A 1 159 ? 4.241 -6.050 1.195 1.00 95.00 159 ILE A O 1
ATOM 1270 N N . CYS A 1 160 ? 3.256 -4.363 0.073 1.00 96.50 160 CYS A N 1
ATOM 1271 C CA . CYS A 1 160 ? 3.993 -3.291 0.731 1.00 96.50 160 CYS A CA 1
ATOM 1272 C C . CYS A 1 160 ? 3.002 -2.426 1.500 1.00 96.50 160 CYS A C 1
ATOM 1274 O O . CYS A 1 160 ? 2.083 -1.866 0.903 1.00 96.50 160 CYS A O 1
ATOM 1276 N N . TYR A 1 161 ? 3.171 -2.323 2.812 1.00 96.69 161 TYR A N 1
ATOM 1277 C CA . TYR A 1 161 ? 2.213 -1.648 3.680 1.00 96.69 161 TYR A CA 1
ATOM 1278 C C . TYR A 1 161 ? 2.908 -0.912 4.819 1.00 96.69 161 TYR A C 1
ATOM 1280 O O . TYR A 1 161 ? 4.071 -1.173 5.131 1.00 96.69 161 TYR A O 1
ATOM 1288 N N . LYS A 1 162 ? 2.176 0.004 5.445 1.00 96.19 162 LYS A N 1
ATOM 1289 C CA . LYS A 1 162 ? 2.551 0.633 6.704 1.00 96.19 162 LYS A CA 1
ATOM 1290 C C . LYS A 1 162 ? 1.492 0.298 7.744 1.00 96.19 162 LYS A C 1
ATOM 1292 O O . LYS A 1 162 ? 0.305 0.441 7.471 1.00 96.19 162 LYS A O 1
ATOM 1297 N N . HIS A 1 163 ? 1.953 -0.145 8.907 1.00 93.25 163 HIS A N 1
ATOM 1298 C CA . HIS A 1 163 ? 1.144 -0.303 10.109 1.00 93.25 163 HIS A CA 1
ATOM 1299 C C . HIS A 1 163 ? 1.407 0.883 11.048 1.00 93.25 163 HIS A C 1
ATOM 1301 O O . HIS A 1 163 ? 2.521 1.412 11.018 1.00 93.25 163 HIS A O 1
ATOM 1307 N N . PRO A 1 164 ? 0.445 1.292 11.883 1.00 86.44 164 PRO A N 1
ATOM 1308 C CA . PRO A 1 164 ? 0.642 2.347 12.879 1.00 86.44 164 PRO A CA 1
ATOM 1309 C C . PRO A 1 164 ? 1.852 2.126 13.794 1.00 86.44 164 PRO A C 1
ATOM 1311 O O . PRO A 1 164 ? 2.683 3.017 13.952 1.00 86.44 164 PRO A O 1
ATOM 1314 N N . ASP A 1 165 ? 1.998 0.907 14.310 1.00 83.12 165 ASP A N 1
ATOM 1315 C CA . ASP A 1 165 ? 3.026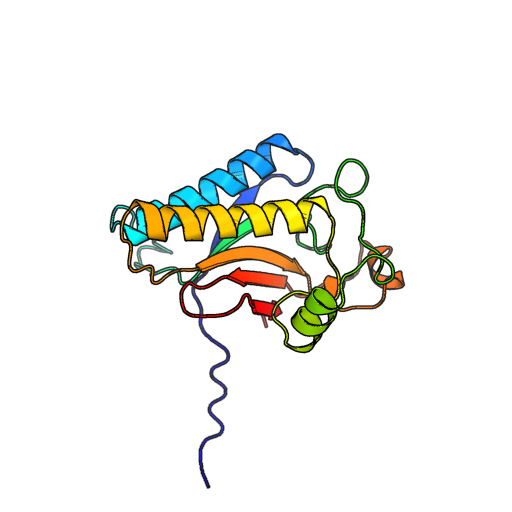 0.571 15.307 1.00 83.12 165 ASP A CA 1
ATOM 1316 C C . ASP A 1 165 ? 4.381 0.158 14.724 1.00 83.12 165 ASP A C 1
ATOM 1318 O O . ASP A 1 165 ? 5.290 -0.232 15.462 1.00 83.12 165 ASP A O 1
ATOM 1322 N N . THR A 1 166 ? 4.538 0.166 13.397 1.00 86.19 166 THR A N 1
ATOM 1323 C CA . THR A 1 166 ? 5.767 -0.328 12.775 1.00 86.19 166 THR A CA 1
ATOM 1324 C C . THR A 1 166 ? 6.247 0.549 11.636 1.00 86.19 166 THR A C 1
ATOM 1326 O O . THR A 1 166 ? 5.478 1.198 10.928 1.00 86.19 166 THR A O 1
ATOM 1329 N N . ASP A 1 167 ? 7.548 0.460 11.365 1.00 91.12 167 ASP A N 1
ATOM 1330 C CA . ASP A 1 167 ? 8.075 0.862 10.066 1.00 91.12 167 ASP A CA 1
ATOM 1331 C C . ASP A 1 167 ? 7.297 0.179 8.928 1.00 91.12 167 ASP A C 1
ATOM 1333 O O . ASP A 1 167 ? 6.740 -0.913 9.129 1.00 91.12 167 ASP A O 1
ATOM 1337 N N . PRO A 1 168 ? 7.291 0.770 7.718 1.00 94.00 168 PRO A N 1
ATOM 1338 C CA . PRO A 1 168 ? 6.788 0.095 6.534 1.00 94.00 168 PRO A CA 1
ATOM 1339 C C . PRO A 1 168 ? 7.366 -1.312 6.397 1.00 94.00 168 PRO A C 1
ATOM 1341 O O . PRO A 1 168 ? 8.496 -1.578 6.815 1.00 94.00 168 PRO A O 1
ATOM 1344 N N . ARG A 1 169 ? 6.591 -2.220 5.813 1.00 94.56 169 ARG A N 1
ATOM 1345 C CA . ARG A 1 169 ? 6.960 -3.617 5.598 1.00 94.56 169 ARG A CA 1
ATOM 1346 C C . ARG A 1 169 ? 6.709 -4.007 4.151 1.00 94.56 169 ARG A C 1
ATOM 1348 O O . ARG A 1 169 ? 5.690 -3.658 3.560 1.00 94.56 169 ARG A O 1
ATOM 1355 N N . TRP A 1 170 ? 7.630 -4.794 3.609 1.00 94.75 170 TRP A N 1
ATOM 1356 C CA . TRP A 1 170 ? 7.494 -5.492 2.336 1.00 94.75 170 TRP A CA 1
ATOM 1357 C C . TRP A 1 170 ? 7.521 -7.001 2.572 1.00 94.75 170 TRP A C 1
ATOM 1359 O O . TRP A 1 170 ? 8.425 -7.505 3.247 1.00 94.75 170 TRP A O 1
ATOM 1369 N N . ARG A 1 171 ? 6.524 -7.725 2.059 1.00 91.81 171 ARG A N 1
ATOM 1370 C CA . ARG A 1 171 ? 6.377 -9.175 2.248 1.00 91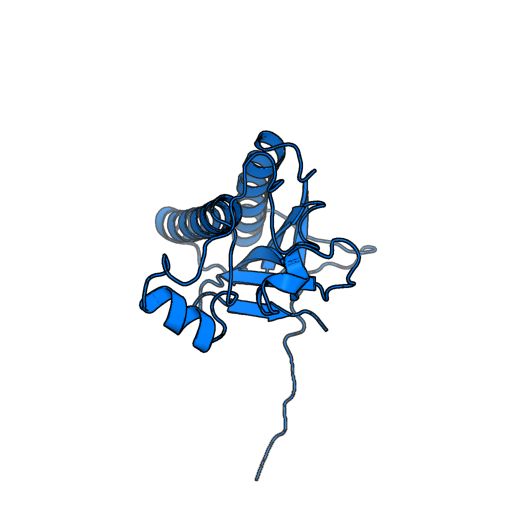.81 171 ARG A CA 1
ATOM 1371 C C . ARG A 1 171 ? 5.896 -9.843 0.969 1.00 91.81 171 ARG A C 1
ATOM 1373 O O . ARG A 1 171 ? 5.027 -9.308 0.294 1.00 91.81 171 ARG A O 1
ATOM 1380 N N . VAL A 1 172 ? 6.428 -11.026 0.682 1.00 89.44 172 VAL A N 1
ATOM 1381 C CA . VAL A 1 172 ? 5.868 -11.951 -0.311 1.00 89.44 172 VAL A CA 1
ATOM 1382 C C . VAL A 1 172 ? 4.885 -12.861 0.422 1.00 89.44 172 VAL A C 1
ATOM 1384 O O . VAL A 1 172 ? 5.212 -13.352 1.503 1.00 89.44 172 VAL A O 1
ATOM 1387 N N . LEU A 1 173 ? 3.684 -13.025 -0.122 1.00 84.88 173 LEU A N 1
ATOM 1388 C CA . LEU A 1 173 ? 2.632 -13.873 0.430 1.00 84.88 173 LEU A CA 1
ATOM 1389 C C . LEU A 1 173 ? 2.894 -15.311 -0.052 1.00 84.88 173 LEU A C 1
ATOM 1391 O O . LEU A 1 173 ? 3.090 -15.513 -1.248 1.00 84.88 173 LEU A O 1
ATOM 1395 N N . GLN A 1 174 ? 2.977 -16.268 0.877 1.00 71.56 174 GLN A N 1
ATOM 1396 C CA . GLN A 1 174 ? 3.224 -17.695 0.612 1.00 71.56 174 GLN A CA 1
ATOM 1397 C C . GLN A 1 174 ? 2.006 -18.537 0.971 1.00 71.56 174 GLN A C 1
ATOM 1399 O O . GLN A 1 174 ? 1.315 -18.156 1.943 1.00 71.56 174 GLN A O 1
#

pLDDT: mean 86.73, std 15.47, range [30.42, 98.5]